Protein AF-A0A935GTB6-F1 (afdb_monomer_lite)

Sequence (119 aa):
DNKRLMMLAFGGIVLCLGALFMPQEAIVALLIIVFLLICISAVNNGMVAFALGMVPKSISGLSVGLFFGGLSGAIAIFGYLVPKPAELVLLHVLGLAALACICASGTIASGKYLRKLQS

Structure (mmCIF, N/CA/C/O backbone):
data_AF-A0A935GTB6-F1
#
_entry.id   AF-A0A935GTB6-F1
#
loop_
_atom_site.group_PDB
_atom_site.id
_atom_site.type_symbol
_atom_site.label_atom_id
_atom_site.label_alt_id
_atom_site.label_comp_id
_atom_site.label_asym_id
_atom_site.label_entity_id
_atom_site.label_seq_id
_atom_site.pdbx_PDB_ins_code
_atom_site.Cartn_x
_atom_site.Cartn_y
_atom_site.Cartn_z
_atom_site.occupancy
_atom_site.B_iso_or_equiv
_atom_site.auth_seq_id
_atom_site.auth_comp_id
_atom_site.auth_asym_id
_atom_site.auth_atom_id
_atom_site.pdbx_PDB_model_num
ATOM 1 N N . ASP A 1 1 ? -19.526 0.169 1.508 1.00 81.25 1 ASP A N 1
ATOM 2 C CA . ASP A 1 1 ? -18.752 -0.434 2.618 1.00 81.25 1 ASP A CA 1
ATOM 3 C C . ASP A 1 1 ? -17.279 -0.130 2.386 1.00 81.25 1 ASP A C 1
ATOM 5 O O . ASP A 1 1 ? -16.706 -0.652 1.429 1.00 81.25 1 ASP A O 1
ATOM 9 N N . ASN A 1 2 ? -16.693 0.733 3.221 1.00 81.19 2 ASN A N 1
ATOM 10 C CA . ASN A 1 2 ? -15.311 1.207 3.074 1.00 81.19 2 ASN A CA 1
ATOM 11 C C . ASN A 1 2 ? -14.314 0.042 3.033 1.00 81.19 2 ASN A C 1
ATOM 13 O O . ASN A 1 2 ? -13.364 0.081 2.260 1.00 81.19 2 ASN A O 1
ATOM 17 N N . LYS A 1 3 ? -14.590 -1.055 3.752 1.00 80.31 3 LYS A N 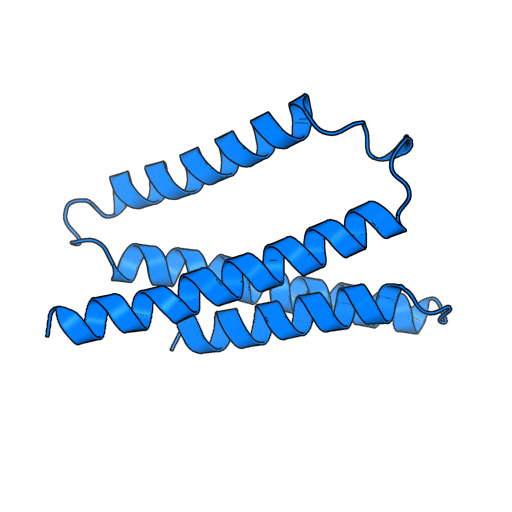1
ATOM 18 C CA . LYS A 1 3 ? -13.736 -2.251 3.740 1.00 80.31 3 LYS A CA 1
ATOM 19 C C . LYS A 1 3 ? -13.642 -2.893 2.359 1.00 80.31 3 LYS A C 1
ATOM 21 O O . LYS A 1 3 ? -12.561 -3.264 1.923 1.00 80.31 3 LYS A O 1
ATOM 26 N N . ARG A 1 4 ? -14.784 -3.070 1.683 1.00 84.31 4 ARG A N 1
ATOM 27 C CA . ARG A 1 4 ? -14.829 -3.705 0.354 1.00 84.31 4 ARG A CA 1
ATOM 28 C C . ARG A 1 4 ? -14.130 -2.838 -0.686 1.00 84.31 4 ARG A C 1
ATOM 30 O O . ARG A 1 4 ? -13.384 -3.365 -1.500 1.00 84.31 4 ARG A O 1
ATOM 37 N N . LEU A 1 5 ? -14.341 -1.526 -0.607 1.00 86.75 5 LEU A N 1
ATOM 38 C CA . LEU A 1 5 ? -13.696 -0.553 -1.483 1.00 86.75 5 LEU A CA 1
ATOM 39 C C . LEU A 1 5 ? -12.172 -0.553 -1.294 1.00 86.75 5 LEU A C 1
ATOM 41 O O . LEU A 1 5 ? -11.447 -0.597 -2.280 1.00 86.75 5 LEU A O 1
ATOM 45 N N . MET A 1 6 ? -11.689 -0.616 -0.050 1.00 88.31 6 MET A N 1
ATOM 46 C CA . MET A 1 6 ? -10.257 -0.737 0.241 1.00 88.31 6 MET A CA 1
ATOM 47 C C . MET A 1 6 ? -9.657 -2.047 -0.280 1.00 88.31 6 MET A C 1
ATOM 49 O O . MET A 1 6 ? -8.597 -2.013 -0.888 1.00 88.31 6 MET A O 1
ATOM 53 N N . MET A 1 7 ? -10.325 -3.193 -0.093 1.00 86.81 7 MET A N 1
ATOM 54 C CA . MET A 1 7 ? -9.831 -4.481 -0.612 1.00 86.81 7 MET A CA 1
ATOM 55 C C . MET A 1 7 ? -9.742 -4.489 -2.146 1.00 86.81 7 MET A C 1
ATOM 57 O O . MET A 1 7 ? -8.755 -4.966 -2.698 1.00 86.81 7 MET A O 1
ATOM 61 N N . LEU A 1 8 ? -10.740 -3.925 -2.835 1.00 89.25 8 LEU A N 1
ATOM 62 C CA . LEU A 1 8 ? -10.697 -3.769 -4.293 1.00 89.25 8 LEU A CA 1
ATOM 63 C C . LEU A 1 8 ? -9.566 -2.832 -4.726 1.00 89.25 8 LEU A C 1
ATOM 65 O O . LEU A 1 8 ? -8.850 -3.137 -5.675 1.00 89.25 8 LEU A O 1
ATOM 69 N N . ALA A 1 9 ? -9.374 -1.723 -4.012 1.00 90.56 9 ALA A N 1
ATOM 70 C CA . ALA A 1 9 ? -8.309 -0.776 -4.301 1.00 90.56 9 ALA A CA 1
ATOM 71 C C . ALA A 1 9 ? -6.913 -1.377 -4.061 1.00 90.56 9 ALA A C 1
ATOM 73 O O . ALA A 1 9 ? -6.031 -1.171 -4.887 1.00 90.56 9 ALA A O 1
ATOM 74 N N . PHE A 1 10 ? -6.713 -2.189 -3.017 1.00 89.81 10 PHE A N 1
ATOM 75 C CA . PHE A 1 10 ? -5.469 -2.946 -2.835 1.00 89.81 10 PHE A CA 1
ATOM 76 C C . PHE A 1 10 ? -5.221 -3.940 -3.972 1.00 89.81 10 PHE A C 1
ATOM 78 O O . PHE A 1 10 ? -4.099 -4.020 -4.467 1.00 89.81 10 PHE A O 1
ATOM 85 N N . GLY A 1 11 ? -6.256 -4.650 -4.434 1.00 89.50 11 GLY A N 1
ATOM 86 C CA . GLY A 1 11 ? -6.157 -5.497 -5.626 1.00 89.50 11 GLY A CA 1
ATOM 87 C C . GLY A 1 11 ? -5.757 -4.698 -6.870 1.00 89.50 11 GLY A C 1
ATOM 88 O O . GLY A 1 11 ? -4.869 -5.113 -7.611 1.00 89.50 11 GLY A O 1
ATOM 89 N N . GLY A 1 12 ? -6.345 -3.513 -7.051 1.00 90.00 12 GLY A N 1
ATOM 90 C CA . GLY A 1 12 ? -5.974 -2.568 -8.105 1.00 90.00 12 GLY A CA 1
ATOM 91 C C . GLY A 1 12 ? -4.512 -2.127 -8.021 1.00 90.00 12 GLY A C 1
ATOM 92 O O . GLY A 1 12 ? -3.821 -2.147 -9.036 1.00 90.00 12 GLY A O 1
ATOM 93 N N . ILE A 1 13 ? -4.006 -1.814 -6.823 1.00 92.50 13 ILE A N 1
ATOM 94 C CA . ILE A 1 13 ? -2.595 -1.454 -6.602 1.00 92.50 13 ILE A CA 1
ATOM 95 C C . ILE A 1 13 ? -1.675 -2.614 -6.994 1.00 92.50 13 ILE A C 1
ATOM 97 O O . ILE A 1 13 ? -0.724 -2.397 -7.739 1.00 92.50 13 ILE A O 1
ATOM 101 N N . VAL A 1 14 ? -1.968 -3.842 -6.554 1.00 92.31 14 VAL A N 1
ATOM 102 C CA . VAL A 1 14 ? -1.165 -5.031 -6.898 1.00 92.31 14 VAL A CA 1
ATOM 103 C C . VAL A 1 14 ? -1.144 -5.262 -8.411 1.00 92.31 14 VAL A C 1
ATOM 105 O O . VAL A 1 14 ? -0.078 -5.497 -8.976 1.00 92.31 14 VAL A O 1
ATOM 108 N N . LEU A 1 15 ? -2.293 -5.134 -9.080 1.00 90.62 15 LEU A N 1
ATOM 109 C CA . LEU A 1 15 ? -2.386 -5.258 -10.537 1.00 90.62 15 LEU A CA 1
ATOM 110 C C . LEU A 1 15 ? -1.606 -4.159 -11.264 1.00 90.62 15 LEU A C 1
ATOM 112 O O . LEU A 1 15 ? -0.901 -4.459 -12.220 1.00 90.62 15 LEU A O 1
ATOM 116 N N . CYS A 1 16 ? -1.685 -2.910 -10.806 1.00 90.88 16 CYS A N 1
ATOM 117 C CA . CYS A 1 16 ? -0.941 -1.794 -11.395 1.00 90.88 16 CYS A CA 1
ATOM 118 C C . CYS A 1 16 ? 0.569 -1.945 -11.214 1.00 90.88 16 CYS A C 1
ATOM 120 O O . CYS A 1 16 ? 1.322 -1.711 -12.154 1.00 90.88 16 CYS A O 1
ATOM 122 N N . LEU A 1 17 ? 1.011 -2.358 -10.023 1.00 88.94 17 LEU A N 1
ATOM 123 C CA . LEU A 1 17 ? 2.420 -2.641 -9.743 1.00 88.94 17 LEU A CA 1
ATOM 124 C C . LEU A 1 17 ? 2.933 -3.788 -10.623 1.00 88.94 17 LEU A C 1
ATOM 126 O O . LEU A 1 17 ? 4.037 -3.698 -11.153 1.00 88.94 17 LEU A O 1
ATOM 130 N N . GLY A 1 18 ? 2.121 -4.832 -10.822 1.00 86.81 18 GLY A N 1
ATOM 131 C CA . GLY A 1 18 ? 2.427 -5.925 -11.746 1.00 86.81 18 GLY A CA 1
ATOM 132 C C . GLY A 1 18 ? 2.450 -5.480 -13.210 1.00 86.81 18 GLY A C 1
ATOM 133 O O . GLY A 1 18 ? 3.347 -5.864 -13.951 1.00 86.81 18 GLY A O 1
ATOM 134 N N . ALA A 1 19 ? 1.513 -4.629 -13.630 1.00 87.06 19 ALA A N 1
ATOM 135 C CA . ALA A 1 19 ? 1.466 -4.091 -14.987 1.00 87.06 19 ALA A CA 1
ATOM 136 C C . ALA A 1 19 ? 2.673 -3.188 -15.280 1.00 87.06 19 ALA A C 1
ATOM 138 O O . ALA A 1 19 ? 3.265 -3.309 -16.348 1.00 87.06 19 ALA A O 1
ATOM 139 N N . LEU A 1 20 ? 3.107 -2.361 -14.318 1.00 86.69 20 LEU A N 1
ATOM 140 C CA . LEU A 1 20 ? 4.319 -1.528 -14.409 1.00 86.69 20 LEU A CA 1
ATOM 141 C C . LEU A 1 20 ? 5.613 -2.332 -14.616 1.00 86.69 20 LEU A C 1
ATOM 143 O O . LEU A 1 20 ? 6.635 -1.753 -14.974 1.00 86.69 20 LEU A O 1
ATOM 147 N N . PHE A 1 21 ? 5.572 -3.651 -14.425 1.00 81.69 21 PHE A N 1
ATOM 148 C CA . PHE A 1 21 ? 6.700 -4.541 -14.669 1.00 81.69 21 PHE A CA 1
ATOM 149 C C . PHE A 1 21 ? 6.941 -4.838 -16.154 1.00 81.69 21 PHE A C 1
ATOM 151 O O . PHE A 1 21 ? 8.066 -5.138 -16.552 1.00 81.69 21 PHE A O 1
ATOM 158 N N . MET A 1 22 ? 5.893 -4.790 -16.979 1.00 83.12 22 MET A N 1
ATOM 159 C CA . MET A 1 22 ? 6.016 -5.086 -18.403 1.00 83.12 22 MET A CA 1
ATOM 160 C C . MET A 1 22 ? 6.526 -3.863 -19.177 1.00 83.12 22 MET A C 1
ATOM 162 O O . MET A 1 22 ? 6.160 -2.730 -18.846 1.00 83.12 22 MET A O 1
ATOM 166 N N . PRO A 1 23 ? 7.361 -4.062 -20.215 1.00 80.69 23 PRO A N 1
ATOM 167 C CA . PRO A 1 23 ? 7.743 -2.976 -21.105 1.00 80.69 23 PRO A CA 1
ATOM 168 C C . PRO A 1 23 ? 6.485 -2.451 -21.796 1.00 80.69 23 PRO A C 1
ATOM 170 O O . PRO A 1 23 ? 5.718 -3.213 -22.381 1.00 80.69 23 PRO A O 1
ATOM 173 N N . GLN A 1 24 ? 6.255 -1.149 -21.688 1.00 85.69 24 GLN A N 1
ATOM 174 C CA . GLN A 1 24 ? 5.057 -0.509 -22.210 1.00 85.69 24 GLN A CA 1
ATOM 175 C C . GLN A 1 24 ? 5.343 0.929 -22.607 1.00 85.69 24 GLN A C 1
ATOM 177 O O . GLN A 1 24 ? 6.253 1.572 -22.083 1.00 85.69 24 GLN A O 1
ATOM 182 N N . GLU A 1 25 ? 4.533 1.422 -23.535 1.00 90.75 25 GLU A N 1
ATOM 183 C CA . GLU A 1 25 ? 4.625 2.785 -24.035 1.00 90.75 25 GLU A CA 1
ATOM 184 C C . GLU A 1 25 ? 4.395 3.802 -22.912 1.00 90.75 25 GLU A C 1
ATOM 186 O O . GLU A 1 25 ? 3.581 3.588 -22.007 1.00 90.75 25 GLU A O 1
ATOM 191 N N . ALA A 1 26 ? 5.067 4.953 -22.996 1.00 89.31 26 ALA A N 1
ATOM 192 C CA . ALA A 1 26 ? 5.029 5.984 -21.954 1.00 89.31 26 ALA A CA 1
ATOM 193 C C . ALA A 1 26 ? 3.598 6.426 -21.588 1.00 89.31 26 ALA A C 1
ATOM 195 O O . ALA A 1 26 ? 3.295 6.675 -20.422 1.00 89.31 26 ALA A O 1
ATOM 196 N N . ILE A 1 27 ? 2.696 6.470 -22.575 1.00 92.31 27 ILE A N 1
ATOM 197 C CA . ILE A 1 27 ? 1.283 6.826 -22.379 1.00 92.31 27 ILE A CA 1
ATOM 198 C C . ILE A 1 27 ? 0.560 5.768 -21.532 1.00 92.31 27 ILE A C 1
ATOM 200 O O . ILE A 1 27 ? -0.220 6.112 -20.645 1.00 92.31 27 ILE A O 1
ATOM 204 N N . VAL A 1 28 ? 0.835 4.483 -21.764 1.00 91.69 28 VAL A N 1
ATOM 205 C CA . VAL A 1 28 ? 0.232 3.376 -21.006 1.00 91.69 28 VAL A CA 1
ATOM 206 C C . VAL A 1 28 ? 0.734 3.394 -19.565 1.00 91.69 28 VAL A C 1
ATOM 208 O O . VAL A 1 28 ? -0.070 3.324 -18.636 1.00 91.69 28 VAL A O 1
ATOM 211 N N . ALA A 1 29 ? 2.041 3.590 -19.367 1.00 89.38 29 ALA A N 1
ATOM 212 C CA . ALA A 1 29 ? 2.625 3.734 -18.035 1.00 89.38 29 ALA A CA 1
ATOM 213 C C . ALA A 1 29 ? 1.998 4.908 -17.260 1.00 89.38 29 ALA A C 1
ATOM 215 O O . ALA A 1 29 ? 1.654 4.761 -16.087 1.00 89.38 29 ALA A O 1
ATOM 216 N N . LEU A 1 30 ? 1.779 6.050 -17.922 1.00 92.62 30 LEU A N 1
ATOM 217 C CA . LEU A 1 30 ? 1.122 7.210 -17.319 1.00 92.62 30 LEU A CA 1
ATOM 218 C C . LEU A 1 30 ? -0.302 6.880 -16.856 1.00 92.62 30 LEU A C 1
ATOM 220 O O . LEU A 1 30 ? -0.669 7.205 -15.727 1.00 92.62 30 LEU A O 1
ATOM 224 N N . LEU A 1 31 ? -1.096 6.211 -17.696 1.00 94.19 31 LEU A N 1
ATOM 225 C CA . LEU A 1 31 ? -2.459 5.804 -17.343 1.00 94.19 31 LEU A CA 1
ATOM 226 C C . LEU A 1 31 ? -2.474 4.847 -16.144 1.00 94.19 31 LEU A C 1
ATOM 228 O O . LEU A 1 31 ? -3.311 5.004 -15.253 1.00 94.19 31 LEU A O 1
ATOM 232 N N . ILE A 1 32 ? -1.526 3.907 -16.079 1.00 93.06 32 ILE A N 1
ATOM 233 C CA . ILE A 1 32 ? -1.388 2.993 -14.937 1.00 93.06 32 ILE A CA 1
ATOM 234 C C . ILE A 1 32 ? -1.036 3.763 -13.664 1.00 93.06 32 ILE A C 1
ATOM 236 O O . ILE A 1 32 ? -1.633 3.507 -12.621 1.00 93.06 32 ILE A O 1
ATOM 240 N N . ILE A 1 33 ? -0.122 4.735 -13.731 1.00 91.69 33 ILE A N 1
ATOM 241 C CA . ILE A 1 33 ? 0.233 5.574 -12.577 1.00 91.69 33 ILE A CA 1
ATOM 242 C C . ILE A 1 33 ? -0.978 6.384 -12.103 1.00 91.69 33 ILE A C 1
ATOM 244 O O . ILE A 1 33 ? -1.256 6.418 -10.906 1.00 91.69 33 ILE A O 1
ATOM 248 N N . VAL A 1 34 ? -1.735 6.999 -13.016 1.00 95.31 34 VAL A N 1
ATOM 249 C CA . VAL A 1 34 ? -2.955 7.747 -12.666 1.00 95.31 34 VAL A CA 1
ATOM 250 C C . VAL A 1 34 ? -3.971 6.833 -11.983 1.00 95.31 34 VAL A C 1
ATOM 252 O O . VAL A 1 34 ? -4.523 7.190 -10.942 1.00 95.31 34 VAL A O 1
ATOM 255 N N . PHE A 1 35 ? -4.188 5.632 -12.516 1.00 93.81 35 PHE A N 1
ATOM 256 C CA . PHE A 1 35 ? -5.095 4.666 -11.904 1.00 93.81 35 PHE A CA 1
ATOM 257 C C . PHE A 1 35 ? -4.589 4.179 -10.535 1.00 93.81 35 PHE A C 1
ATOM 259 O O . PHE A 1 35 ? -5.361 4.116 -9.577 1.00 93.81 35 PHE A O 1
ATOM 266 N N . LEU A 1 36 ? -3.283 3.949 -10.392 1.00 92.50 36 LEU A N 1
ATOM 267 C CA . LEU A 1 36 ? -2.643 3.607 -9.122 1.00 92.50 36 LEU A CA 1
ATOM 268 C C . LEU A 1 36 ? -2.837 4.713 -8.071 1.00 92.50 36 LEU A C 1
ATOM 270 O O . LEU A 1 36 ? -3.158 4.407 -6.922 1.00 92.50 36 LEU A O 1
ATOM 274 N N . LEU A 1 37 ? -2.743 5.991 -8.452 1.00 92.75 37 LEU A N 1
ATOM 275 C CA . LEU A 1 37 ? -3.038 7.121 -7.561 1.00 92.75 37 LEU A CA 1
ATOM 276 C C . LEU A 1 37 ? -4.505 7.137 -7.108 1.00 92.75 37 LEU A C 1
ATOM 278 O O . LEU A 1 37 ? -4.781 7.401 -5.934 1.00 92.75 37 LEU A O 1
ATOM 282 N N . ILE A 1 38 ? -5.444 6.806 -7.999 1.00 93.62 38 ILE A N 1
ATOM 283 C CA . ILE A 1 38 ? -6.865 6.664 -7.647 1.00 93.62 38 ILE A CA 1
ATOM 284 C C . ILE A 1 38 ? -7.044 5.542 -6.614 1.00 93.62 38 ILE A C 1
ATOM 286 O O . ILE A 1 38 ? -7.731 5.740 -5.608 1.00 93.62 38 ILE A O 1
ATOM 290 N N . CYS A 1 39 ? -6.396 4.390 -6.806 1.00 92.44 39 CYS A N 1
ATOM 291 C CA . CYS A 1 39 ? -6.461 3.288 -5.847 1.00 92.44 39 CYS A CA 1
ATOM 292 C C . CYS A 1 39 ? -5.845 3.659 -4.488 1.00 92.44 39 CYS A C 1
ATOM 294 O O . CYS A 1 39 ? -6.448 3.380 -3.451 1.00 92.44 39 CYS A O 1
ATOM 296 N N . ILE A 1 40 ? -4.691 4.332 -4.467 1.00 90.88 40 ILE A N 1
ATOM 297 C CA . ILE A 1 40 ? -4.059 4.804 -3.222 1.00 90.88 40 ILE A CA 1
ATOM 298 C C . ILE A 1 40 ? -4.976 5.788 -2.486 1.00 90.88 40 ILE A C 1
ATOM 300 O O . ILE A 1 40 ? -5.168 5.667 -1.276 1.00 90.88 40 ILE A O 1
ATOM 304 N N . SER A 1 41 ? -5.592 6.726 -3.207 1.00 91.69 41 SER A N 1
ATOM 305 C CA . SER A 1 41 ? -6.559 7.669 -2.636 1.00 91.69 41 SER A CA 1
ATOM 306 C C . SER A 1 41 ? -7.756 6.943 -2.014 1.00 91.69 41 SER A C 1
ATOM 308 O O . SER A 1 41 ? -8.136 7.215 -0.873 1.00 91.69 41 SER A O 1
ATOM 310 N N . ALA A 1 42 ? -8.307 5.951 -2.718 1.00 91.38 42 ALA A N 1
ATOM 311 C CA . ALA A 1 42 ? -9.396 5.115 -2.223 1.00 91.38 42 ALA A CA 1
ATOM 312 C C . ALA A 1 42 ? -9.017 4.351 -0.938 1.00 91.38 42 ALA A C 1
ATOM 314 O O . ALA A 1 42 ? -9.811 4.311 0.005 1.00 91.38 42 ALA A O 1
ATOM 315 N N . VAL A 1 43 ? -7.805 3.789 -0.869 1.00 90.19 43 VAL A N 1
ATOM 316 C CA . VAL A 1 43 ? -7.288 3.116 0.333 1.00 90.19 43 VAL A CA 1
ATOM 317 C C . VAL A 1 43 ? -7.131 4.099 1.492 1.00 90.19 43 VAL A C 1
ATOM 319 O O . VAL A 1 43 ? -7.665 3.839 2.569 1.00 90.19 43 VAL A O 1
ATOM 322 N N . ASN A 1 44 ? -6.459 5.233 1.288 1.00 88.62 44 ASN A N 1
ATOM 323 C CA . ASN A 1 44 ? -6.201 6.208 2.351 1.00 88.62 44 ASN A CA 1
ATOM 324 C C . ASN A 1 44 ? -7.497 6.791 2.921 1.00 88.62 44 ASN A C 1
ATOM 326 O O . ASN A 1 44 ? -7.706 6.781 4.136 1.00 88.62 44 ASN A O 1
ATOM 330 N N . ASN A 1 45 ? -8.405 7.227 2.048 1.00 89.75 45 ASN A N 1
ATOM 331 C CA . ASN A 1 45 ? -9.687 7.791 2.464 1.00 89.75 45 ASN A CA 1
ATOM 332 C C . ASN A 1 45 ? -10.573 6.727 3.129 1.00 89.75 45 ASN A C 1
ATOM 334 O O . ASN A 1 45 ? -11.232 6.994 4.138 1.00 89.75 45 ASN A O 1
ATOM 338 N N . GLY A 1 46 ? -10.547 5.497 2.606 1.00 86.88 46 GLY A N 1
ATOM 339 C CA . GLY A 1 46 ? -11.235 4.355 3.195 1.00 86.88 46 GLY A CA 1
ATOM 340 C C . GLY A 1 46 ? -10.710 4.002 4.588 1.00 86.88 46 GLY A C 1
ATOM 341 O O . GLY A 1 46 ? -11.522 3.780 5.487 1.00 86.88 46 GLY A O 1
ATOM 342 N N . MET A 1 47 ? -9.386 3.994 4.790 1.00 85.75 47 MET A N 1
ATOM 343 C CA . MET A 1 47 ? -8.740 3.667 6.069 1.00 85.75 47 MET A CA 1
ATOM 344 C C . MET A 1 47 ? -9.126 4.647 7.167 1.00 85.75 47 MET A C 1
ATOM 346 O O . MET A 1 47 ? -9.521 4.213 8.247 1.00 85.75 47 MET A O 1
ATOM 350 N N . VAL A 1 48 ? -9.056 5.951 6.895 1.00 84.31 48 VAL A N 1
ATOM 351 C CA . VAL A 1 48 ? -9.395 6.983 7.886 1.00 84.31 48 VAL A CA 1
ATOM 352 C C . VAL A 1 48 ? -10.864 6.868 8.293 1.00 84.31 48 VAL A C 1
ATOM 354 O O . VAL A 1 48 ? -11.180 6.802 9.482 1.00 84.31 48 VAL A O 1
ATOM 357 N N . ALA A 1 49 ? -11.767 6.762 7.315 1.00 84.94 49 ALA A N 1
ATOM 358 C CA . ALA A 1 49 ? -13.193 6.594 7.581 1.00 84.94 49 ALA A CA 1
ATOM 359 C C . ALA A 1 49 ? -13.496 5.274 8.313 1.00 84.94 49 ALA A C 1
ATOM 361 O O . ALA A 1 49 ? -14.390 5.212 9.158 1.00 84.94 49 ALA A O 1
ATOM 362 N N . PHE A 1 50 ? -12.756 4.209 8.003 1.00 82.31 50 PHE A N 1
ATOM 363 C CA . PHE A 1 50 ? -12.889 2.919 8.665 1.00 82.31 50 PHE A CA 1
ATOM 364 C C . PHE A 1 50 ? -12.410 2.960 10.121 1.00 82.31 50 PHE A C 1
ATOM 366 O O . PHE A 1 50 ? -13.139 2.500 10.999 1.00 82.31 50 PHE A O 1
ATOM 373 N N . ALA A 1 51 ? -11.243 3.551 10.384 1.00 79.94 51 ALA A N 1
ATOM 374 C CA . ALA A 1 51 ? -10.694 3.715 11.726 1.00 79.94 51 ALA A CA 1
ATOM 375 C C . ALA A 1 51 ? -11.634 4.547 12.609 1.00 79.94 51 ALA A C 1
ATOM 377 O O . ALA A 1 51 ? -11.997 4.113 13.698 1.00 79.94 51 ALA A O 1
ATOM 378 N N . LEU A 1 52 ? -12.131 5.681 12.106 1.00 79.75 52 LEU A N 1
ATOM 379 C CA . LEU A 1 52 ? -13.118 6.511 12.808 1.00 79.75 52 LEU A CA 1
ATOM 380 C C . LEU A 1 52 ? -14.425 5.766 13.120 1.00 79.75 52 LEU A C 1
ATOM 382 O O . LEU A 1 52 ? -15.053 6.029 14.141 1.00 79.75 52 LEU A O 1
ATOM 386 N N . GLY A 1 53 ? -14.825 4.813 12.276 1.00 80.44 53 GLY A N 1
ATOM 387 C CA . GLY A 1 53 ? -15.994 3.960 12.504 1.00 80.44 53 GLY A CA 1
ATOM 388 C C . GLY A 1 53 ? -15.779 2.816 13.506 1.00 80.44 53 GLY A C 1
ATOM 389 O O . GLY A 1 53 ? -16.718 2.064 13.777 1.00 80.44 53 GLY A O 1
ATOM 390 N N . MET A 1 54 ? -14.562 2.629 14.026 1.00 77.38 54 MET A N 1
ATOM 391 C CA . MET A 1 54 ? -14.230 1.581 15.001 1.00 77.38 54 MET A CA 1
ATOM 392 C C . MET A 1 54 ? -14.101 2.087 16.434 1.00 77.38 54 MET A C 1
ATOM 394 O O . MET A 1 54 ? -14.054 1.263 17.344 1.00 77.38 54 MET A O 1
ATOM 398 N N . VAL A 1 55 ? -14.064 3.402 16.644 1.00 80.75 55 VAL A N 1
ATOM 399 C CA . VAL A 1 55 ? -13.791 3.982 17.957 1.00 80.75 55 VAL A CA 1
ATOM 400 C C . VAL A 1 55 ? -14.957 4.867 18.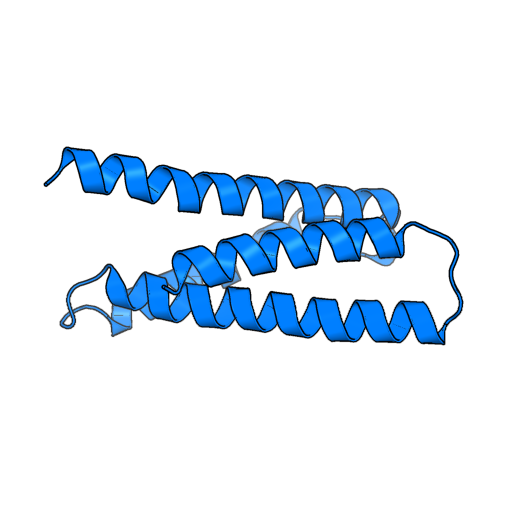410 1.00 80.75 55 VAL A C 1
ATOM 402 O O . VAL A 1 55 ? -15.541 5.568 17.581 1.00 80.75 55 VAL A O 1
ATOM 405 N N . PRO A 1 56 ? -15.345 4.855 19.700 1.00 79.38 56 PRO A N 1
ATOM 406 C CA . PRO A 1 56 ? -16.364 5.765 20.213 1.00 79.38 56 PRO A CA 1
ATOM 407 C C . PRO A 1 56 ? -16.032 7.238 19.934 1.00 79.38 56 PRO A C 1
ATOM 409 O O . PRO A 1 56 ? -14.883 7.672 20.024 1.00 79.38 56 PRO A O 1
ATOM 412 N N . LYS A 1 57 ? -17.075 8.027 19.633 1.00 80.44 57 LYS A N 1
ATOM 413 C CA . LYS A 1 57 ? -16.958 9.439 19.223 1.00 80.44 57 LYS A CA 1
ATOM 414 C C . LYS A 1 57 ? -16.219 10.321 20.241 1.00 80.44 57 LYS A C 1
ATOM 416 O O . LYS A 1 57 ? -15.616 11.307 19.843 1.00 80.44 57 LYS A O 1
ATOM 421 N N . SER A 1 58 ? -16.235 9.962 21.526 1.00 85.44 58 SER A N 1
ATOM 422 C CA . SER A 1 58 ? -15.558 10.700 22.603 1.00 85.44 58 SER A CA 1
ATOM 423 C C . SER A 1 58 ? -14.029 10.690 22.505 1.00 85.44 58 SER A C 1
ATOM 425 O O . SER A 1 58 ? -13.389 11.594 23.031 1.00 85.44 58 SER A O 1
ATOM 427 N N . ILE A 1 59 ? -13.436 9.704 21.824 1.00 85.88 59 ILE A N 1
ATOM 428 C CA . ILE A 1 59 ? -11.977 9.552 21.679 1.00 85.88 59 ILE A CA 1
ATOM 429 C C . ILE A 1 59 ? -11.538 9.520 20.209 1.00 85.88 59 ILE A C 1
ATOM 431 O O . ILE A 1 59 ? -10.425 9.088 19.890 1.00 85.88 59 ILE A O 1
ATOM 435 N N . SER A 1 60 ? -12.394 9.979 19.290 1.00 79.38 60 SER A N 1
ATOM 436 C CA . SER A 1 60 ? -12.106 9.930 17.853 1.00 79.38 60 SER A CA 1
ATOM 437 C C . SER A 1 60 ? -10.886 10.780 17.488 1.00 79.38 60 SER A C 1
ATOM 439 O O . SER A 1 60 ? -10.051 10.329 16.711 1.00 79.38 60 SER A O 1
ATOM 441 N N . GLY A 1 61 ? -10.730 11.962 18.097 1.00 83.00 61 GLY A N 1
ATOM 442 C CA . GLY A 1 61 ? -9.582 12.847 17.868 1.00 83.00 61 GLY A CA 1
ATOM 443 C 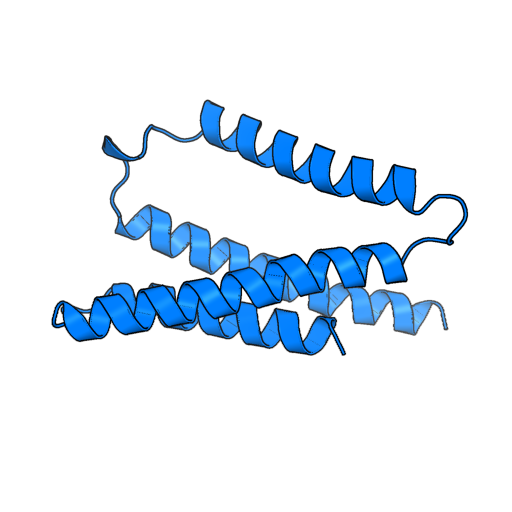C . GLY A 1 61 ? -8.248 12.218 18.284 1.00 83.00 61 GLY A C 1
ATOM 444 O O . GLY A 1 61 ? -7.303 12.205 17.497 1.00 83.00 61 GLY A O 1
ATOM 445 N N . LEU A 1 62 ? -8.195 11.609 19.476 1.00 85.44 62 LEU A N 1
ATOM 446 C CA . LEU A 1 62 ? -7.013 10.880 19.957 1.00 85.44 62 LEU A CA 1
ATOM 447 C C . LEU A 1 62 ? -6.672 9.694 19.042 1.00 85.44 62 LEU A C 1
ATOM 449 O O . LEU A 1 62 ? -5.509 9.445 18.740 1.00 85.44 62 LEU A O 1
ATOM 453 N N . SER A 1 63 ? -7.695 8.989 18.563 1.00 83.50 63 SER A N 1
ATOM 454 C CA . SER A 1 63 ? -7.533 7.812 17.704 1.00 83.50 63 SER A CA 1
ATOM 455 C C . SER A 1 63 ? -7.018 8.164 16.310 1.00 83.50 63 SER A C 1
ATOM 457 O O . SER A 1 63 ? -6.181 7.448 15.767 1.00 83.50 63 SER A O 1
ATOM 459 N N . VAL A 1 64 ? -7.464 9.289 15.744 1.00 84.19 64 VAL A N 1
ATOM 460 C CA . VAL A 1 64 ? -6.903 9.840 14.499 1.00 84.19 64 VAL A CA 1
ATOM 461 C C . VAL A 1 64 ? -5.440 10.230 14.704 1.00 84.19 64 VAL A C 1
ATOM 463 O O . VAL A 1 64 ? -4.600 9.892 13.872 1.00 84.19 64 VAL A O 1
ATOM 466 N N . GLY A 1 65 ? -5.124 10.877 15.830 1.00 86.81 65 GLY A N 1
ATOM 467 C CA . GLY A 1 65 ? -3.748 11.210 16.202 1.00 86.81 65 GLY A CA 1
ATOM 468 C C . GLY A 1 65 ? -2.848 9.975 16.295 1.00 86.81 65 GLY A C 1
ATOM 469 O O . GLY A 1 65 ? -1.765 9.965 15.718 1.00 86.81 65 GLY A O 1
ATOM 470 N N . LEU A 1 66 ? -3.314 8.901 16.940 1.00 88.56 66 LEU A N 1
ATOM 471 C CA . LEU A 1 66 ? -2.593 7.625 17.022 1.00 88.56 66 LEU A CA 1
ATOM 472 C C . LEU A 1 66 ? -2.431 6.947 15.656 1.00 88.56 66 LEU A C 1
ATOM 474 O O . LEU A 1 66 ? -1.367 6.399 15.376 1.00 88.56 66 LEU A O 1
ATOM 478 N N . PHE A 1 67 ? -3.444 7.008 14.789 1.00 86.38 67 PHE A N 1
ATOM 479 C CA . PHE A 1 67 ? -3.368 6.459 13.434 1.00 86.38 67 PHE A CA 1
ATOM 480 C C . PHE A 1 67 ? -2.279 7.148 12.600 1.00 86.38 67 PHE A C 1
ATOM 482 O O . PHE A 1 67 ? -1.385 6.483 12.074 1.00 86.38 67 PHE A O 1
ATOM 489 N N . PHE A 1 68 ? -2.311 8.482 12.512 1.00 88.12 68 PHE A N 1
ATOM 490 C CA . PHE A 1 68 ? -1.307 9.234 11.753 1.00 88.12 68 PHE A CA 1
ATOM 491 C C . PHE A 1 68 ? 0.065 9.238 12.436 1.00 88.12 68 PHE A C 1
ATOM 493 O O . PHE A 1 68 ? 1.084 9.218 11.747 1.00 88.12 68 PHE A O 1
ATOM 500 N N . GLY A 1 69 ? 0.108 9.194 13.769 1.00 91.19 69 GLY A N 1
ATOM 501 C CA . GLY A 1 69 ? 1.339 9.018 14.538 1.00 91.19 69 GLY A CA 1
ATOM 502 C C . GLY A 1 69 ? 2.016 7.679 14.241 1.00 91.19 69 GLY A C 1
ATOM 503 O O . GLY A 1 69 ? 3.209 7.651 13.953 1.00 91.19 69 GLY A O 1
ATOM 504 N N . GLY A 1 70 ? 1.252 6.582 14.221 1.00 88.50 70 GLY A N 1
ATOM 505 C CA . GLY A 1 70 ? 1.748 5.258 13.839 1.00 88.50 70 GLY A CA 1
ATOM 506 C C . GLY A 1 70 ? 2.214 5.196 12.383 1.00 88.50 70 GLY A C 1
ATOM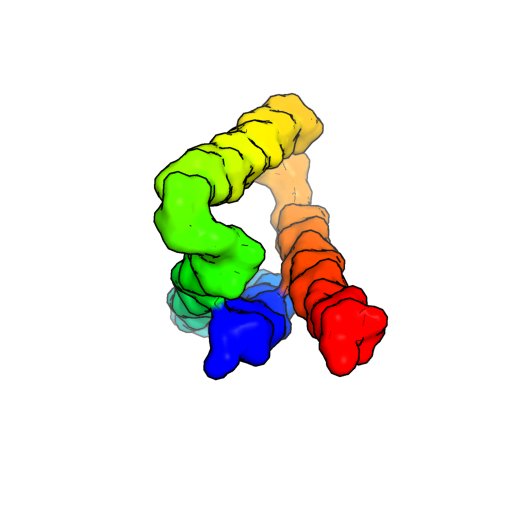 507 O O . GLY A 1 70 ? 3.287 4.661 12.112 1.00 88.50 70 GLY A O 1
ATOM 508 N N . LEU A 1 71 ? 1.460 5.799 11.455 1.00 87.56 71 LEU A N 1
ATOM 509 C CA . LEU A 1 71 ? 1.854 5.917 10.045 1.00 87.56 71 LEU A CA 1
ATOM 510 C C . LEU A 1 71 ? 3.186 6.670 9.897 1.00 87.56 71 LEU A C 1
ATOM 512 O O . LEU A 1 71 ? 4.097 6.182 9.235 1.00 87.56 71 LEU A O 1
ATOM 516 N N . SER A 1 72 ? 3.311 7.835 10.536 1.00 88.50 72 SER A N 1
ATOM 517 C CA . SER A 1 72 ? 4.531 8.648 10.509 1.00 88.50 72 SER A CA 1
ATOM 518 C C . SER A 1 72 ? 5.718 7.909 11.133 1.00 88.50 72 SER A C 1
ATOM 520 O O . SER A 1 72 ? 6.805 7.886 10.561 1.00 88.50 72 SER A O 1
ATOM 522 N N . GLY A 1 73 ? 5.495 7.220 12.257 1.00 91.69 73 GLY A N 1
ATOM 523 C CA . GLY A 1 73 ? 6.503 6.376 12.895 1.00 91.69 73 GLY A CA 1
ATOM 524 C C . GLY A 1 73 ? 6.984 5.248 11.982 1.00 91.69 73 GLY A C 1
ATOM 525 O O . GLY A 1 73 ? 8.188 5.049 11.838 1.00 91.69 73 GLY A O 1
ATOM 526 N N . ALA A 1 74 ? 6.067 4.556 11.301 1.00 86.56 74 ALA A N 1
ATOM 527 C CA . ALA A 1 74 ? 6.424 3.529 10.328 1.00 86.56 74 ALA A CA 1
ATOM 528 C C . ALA A 1 74 ? 7.237 4.111 9.161 1.00 86.56 74 ALA A C 1
ATOM 530 O O . ALA A 1 74 ? 8.269 3.547 8.806 1.00 86.56 74 ALA A O 1
ATOM 531 N N . ILE A 1 75 ? 6.834 5.261 8.608 1.00 85.94 75 ILE A N 1
ATOM 532 C CA . ILE A 1 75 ? 7.580 5.947 7.540 1.00 85.94 75 ILE A CA 1
ATOM 533 C C . ILE A 1 75 ? 8.988 6.328 8.013 1.00 85.94 75 ILE A C 1
ATOM 535 O O . ILE A 1 75 ? 9.946 6.110 7.277 1.00 85.94 75 ILE A O 1
ATOM 539 N N . ALA A 1 76 ? 9.136 6.849 9.233 1.00 87.69 76 ALA A N 1
ATOM 540 C CA . ALA A 1 76 ? 10.436 7.214 9.795 1.00 87.69 76 ALA A CA 1
ATOM 541 C C . ALA A 1 76 ? 11.351 5.992 9.978 1.00 87.69 76 ALA A C 1
ATOM 543 O O . ALA A 1 76 ? 12.522 6.037 9.606 1.00 87.69 76 ALA A O 1
ATOM 544 N N . ILE A 1 77 ? 10.809 4.882 10.490 1.00 87.69 77 ILE A N 1
ATOM 545 C CA . ILE A 1 77 ? 11.542 3.618 10.643 1.00 87.69 77 ILE A CA 1
ATOM 546 C C . ILE A 1 77 ? 11.977 3.082 9.275 1.00 87.69 77 ILE A C 1
ATOM 548 O O . ILE A 1 77 ? 13.140 2.726 9.106 1.00 87.69 77 ILE A O 1
ATOM 552 N N . PHE A 1 78 ? 11.078 3.063 8.287 1.00 82.69 78 PHE A N 1
ATOM 553 C CA . PHE A 1 78 ? 11.412 2.640 6.926 1.00 82.69 78 PHE A CA 1
ATOM 554 C C . PHE A 1 78 ? 12.443 3.571 6.281 1.00 82.69 78 PHE A C 1
ATOM 556 O O . PHE A 1 78 ? 13.386 3.084 5.675 1.00 82.69 78 PHE A O 1
ATOM 563 N N . GLY A 1 79 ? 12.328 4.887 6.455 1.00 80.81 79 GLY A N 1
ATOM 564 C CA . GLY A 1 79 ? 13.303 5.851 5.939 1.00 80.81 79 GLY A CA 1
ATOM 565 C C . GLY A 1 79 ? 14.688 5.741 6.583 1.00 80.81 79 GLY A C 1
ATOM 566 O O . GLY A 1 79 ? 15.672 6.137 5.965 1.00 80.81 79 GLY A O 1
ATOM 567 N N . TYR A 1 80 ? 14.773 5.202 7.802 1.00 84.44 80 TYR A N 1
ATOM 568 C CA . TYR A 1 80 ? 16.037 4.929 8.487 1.00 84.44 80 TYR A CA 1
ATOM 569 C C . TYR A 1 80 ? 16.632 3.559 8.122 1.00 84.44 80 TYR A C 1
ATOM 571 O O . TYR A 1 80 ? 17.838 3.451 7.922 1.00 84.44 80 TYR A O 1
ATOM 579 N N . LEU A 1 81 ? 15.802 2.511 8.050 1.00 81.31 81 LEU A N 1
ATOM 580 C CA . LEU A 1 81 ? 16.244 1.126 7.840 1.00 81.31 81 LEU A CA 1
ATOM 581 C C . LEU A 1 81 ? 16.402 0.738 6.367 1.00 81.31 81 LEU A C 1
ATOM 583 O O . LEU A 1 81 ? 17.166 -0.175 6.058 1.00 81.31 81 LEU A O 1
ATOM 587 N N . VAL A 1 82 ? 15.653 1.368 5.461 1.00 76.12 82 VAL A N 1
ATOM 588 C CA . VAL A 1 82 ? 15.674 1.027 4.038 1.00 76.12 82 VAL A CA 1
ATOM 589 C C . VAL A 1 82 ? 16.729 1.880 3.324 1.00 76.12 82 VAL A C 1
ATOM 591 O O . VAL A 1 82 ? 16.736 3.101 3.498 1.00 76.12 82 VAL A O 1
ATOM 594 N N . PRO A 1 83 ? 17.610 1.268 2.504 1.00 70.81 83 PRO A N 1
ATOM 595 C CA . PRO A 1 83 ? 18.579 1.994 1.688 1.00 70.81 83 PRO A CA 1
ATOM 596 C C . PRO A 1 83 ? 17.911 3.074 0.839 1.00 70.81 83 PRO A C 1
ATOM 598 O O . PRO A 1 83 ? 16.729 2.983 0.497 1.00 70.81 83 PRO A O 1
ATOM 601 N N . LYS A 1 84 ? 18.664 4.111 0.466 1.00 71.00 84 LYS A N 1
ATOM 602 C CA . LYS A 1 84 ? 18.110 5.207 -0.337 1.00 71.00 84 LYS A CA 1
ATOM 603 C C . LYS A 1 84 ? 17.527 4.667 -1.655 1.00 71.00 84 LYS A C 1
ATOM 605 O O . LYS A 1 84 ? 18.093 3.737 -2.225 1.00 71.00 84 LYS A O 1
ATOM 610 N N . PRO A 1 85 ? 16.464 5.291 -2.204 1.00 63.62 85 PRO A N 1
ATOM 611 C CA . PRO A 1 85 ? 15.819 4.865 -3.454 1.00 63.62 85 PRO A CA 1
ATOM 612 C C . PRO A 1 85 ? 16.785 4.652 -4.626 1.00 63.62 85 PRO A C 1
ATOM 614 O O . PRO A 1 85 ? 16.533 3.812 -5.479 1.00 63.62 85 PRO A O 1
ATOM 617 N N . ALA A 1 86 ? 17.899 5.391 -4.647 1.00 61.09 86 ALA A N 1
ATOM 618 C CA . ALA A 1 86 ? 18.936 5.293 -5.671 1.00 61.09 86 ALA A CA 1
ATOM 619 C C . ALA A 1 86 ? 19.708 3.957 -5.667 1.00 61.09 86 ALA A C 1
ATOM 621 O O . ALA A 1 86 ? 20.307 3.606 -6.678 1.00 61.09 86 ALA A O 1
ATOM 622 N N . GLU A 1 87 ? 19.697 3.218 -4.557 1.00 61.50 87 GLU A N 1
ATOM 623 C CA . GLU A 1 87 ? 20.401 1.936 -4.395 1.00 61.50 87 GLU A CA 1
ATOM 624 C C . GLU A 1 87 ? 19.456 0.730 -4.504 1.00 61.50 87 GLU A C 1
ATOM 626 O O . GLU A 1 87 ? 19.888 -0.424 -4.510 1.00 61.50 87 GLU A O 1
ATOM 631 N N . LEU A 1 88 ? 18.150 0.978 -4.597 1.00 68.81 88 LEU A N 1
ATOM 632 C CA . LEU A 1 88 ? 17.138 -0.064 -4.649 1.00 68.81 88 LEU A CA 1
ATOM 633 C C . LEU A 1 88 ? 16.843 -0.462 -6.093 1.00 68.81 88 LEU A C 1
ATOM 635 O O . LEU A 1 88 ? 16.409 0.343 -6.915 1.00 68.81 88 LEU A O 1
ATOM 639 N N . VAL A 1 89 ? 16.992 -1.754 -6.382 1.00 76.69 89 VAL A N 1
ATOM 640 C CA . VAL A 1 89 ? 16.488 -2.336 -7.627 1.00 76.69 89 VAL A CA 1
ATOM 641 C C . VAL A 1 89 ? 14.965 -2.183 -7.646 1.00 76.69 89 VAL A C 1
ATOM 643 O O . VAL A 1 89 ? 14.278 -2.694 -6.760 1.00 76.69 89 VAL A O 1
ATOM 646 N N . LEU A 1 90 ? 14.440 -1.509 -8.675 1.00 71.56 90 LEU A N 1
ATOM 647 C CA . LEU A 1 90 ? 13.011 -1.203 -8.850 1.00 71.56 90 LEU A CA 1
ATOM 648 C C . LEU A 1 90 ? 12.106 -2.433 -8.634 1.00 71.56 90 LEU A C 1
ATOM 650 O O . LEU A 1 90 ? 11.050 -2.335 -8.014 1.00 71.56 90 LEU A O 1
ATOM 654 N N . LEU A 1 91 ? 12.569 -3.607 -9.073 1.00 70.88 91 LEU A N 1
ATOM 655 C CA . LEU A 1 91 ? 11.894 -4.897 -8.915 1.00 70.88 91 LEU A CA 1
ATOM 656 C C . LEU A 1 91 ? 11.634 -5.264 -7.445 1.00 70.88 91 LEU A C 1
ATOM 658 O O . LEU A 1 91 ? 10.533 -5.694 -7.104 1.00 70.88 91 LEU A O 1
ATOM 662 N N . HIS A 1 92 ? 12.612 -5.058 -6.559 1.00 75.75 92 HIS A N 1
ATOM 663 C CA . HIS A 1 92 ? 12.458 -5.360 -5.134 1.00 75.75 92 HIS A CA 1
ATOM 664 C C . HIS A 1 92 ? 11.460 -4.414 -4.463 1.00 75.75 92 HIS A C 1
ATOM 666 O O . HIS A 1 92 ? 10.676 -4.851 -3.625 1.00 75.75 92 HIS A O 1
ATOM 672 N N . VAL A 1 93 ? 11.436 -3.141 -4.866 1.00 78.12 93 VAL A N 1
ATOM 673 C CA . VAL A 1 93 ? 10.522 -2.135 -4.301 1.00 78.12 93 VAL A CA 1
ATOM 674 C C . VAL A 1 93 ? 9.077 -2.427 -4.695 1.00 78.12 93 VAL A C 1
ATOM 676 O O . VAL A 1 93 ? 8.201 -2.468 -3.831 1.00 78.12 93 VAL A O 1
ATOM 679 N N . LEU A 1 94 ? 8.826 -2.679 -5.983 1.00 79.88 94 LEU A N 1
ATOM 680 C CA . LEU A 1 94 ? 7.489 -3.003 -6.488 1.00 79.88 94 LEU A CA 1
ATOM 681 C C . LEU A 1 94 ? 6.970 -4.318 -5.886 1.00 79.88 94 LEU A C 1
ATOM 683 O O . LEU A 1 94 ? 5.816 -4.387 -5.461 1.00 79.88 94 LEU A O 1
ATOM 687 N N . GLY A 1 95 ? 7.833 -5.336 -5.783 1.00 79.94 95 GLY A N 1
ATOM 688 C CA . GLY A 1 95 ? 7.497 -6.620 -5.166 1.00 79.94 95 GLY A CA 1
ATOM 689 C C . GLY A 1 95 ? 7.162 -6.500 -3.677 1.00 79.94 95 GLY A C 1
ATOM 690 O O . GLY A 1 95 ? 6.140 -7.025 -3.231 1.00 79.94 95 GLY A O 1
ATOM 691 N N . LEU A 1 96 ? 7.967 -5.757 -2.910 1.00 81.88 96 LEU A N 1
ATOM 692 C CA . LEU A 1 96 ? 7.714 -5.521 -1.485 1.00 81.88 96 LEU A CA 1
ATOM 693 C C . LEU A 1 96 ? 6.421 -4.718 -1.267 1.00 81.88 96 LEU A C 1
ATOM 695 O O . LEU A 1 96 ? 5.646 -5.032 -0.363 1.00 81.88 96 LEU A O 1
ATOM 699 N N . ALA A 1 97 ? 6.152 -3.724 -2.122 1.00 84.25 97 ALA A N 1
ATOM 700 C CA . ALA A 1 97 ? 4.927 -2.929 -2.073 1.00 84.25 97 ALA A CA 1
ATOM 701 C C . ALA A 1 97 ? 3.678 -3.779 -2.364 1.00 84.25 97 ALA A C 1
ATOM 703 O O . ALA A 1 97 ? 2.673 -3.670 -1.655 1.00 84.25 97 ALA A O 1
ATOM 704 N N . ALA A 1 98 ? 3.748 -4.669 -3.358 1.00 84.81 98 ALA A N 1
ATOM 705 C CA . ALA A 1 98 ? 2.670 -5.604 -3.664 1.00 84.81 98 ALA A CA 1
ATOM 706 C C . ALA A 1 98 ? 2.422 -6.581 -2.502 1.00 84.81 98 ALA A C 1
ATOM 708 O O . ALA A 1 98 ? 1.276 -6.763 -2.087 1.00 84.81 98 ALA A O 1
ATOM 709 N N . LEU A 1 99 ? 3.485 -7.148 -1.918 1.00 86.19 99 LEU A N 1
ATOM 710 C CA . LEU A 1 99 ? 3.387 -8.035 -0.755 1.00 86.19 99 LEU A CA 1
ATOM 711 C C . LEU A 1 99 ? 2.739 -7.321 0.441 1.00 86.19 99 LEU A C 1
ATOM 713 O O . LEU A 1 99 ? 1.821 -7.858 1.061 1.00 86.19 99 LEU A O 1
ATOM 717 N N . ALA A 1 100 ? 3.162 -6.088 0.732 1.00 85.94 100 ALA A N 1
ATOM 718 C CA . ALA A 1 100 ? 2.580 -5.276 1.795 1.00 85.94 100 ALA A CA 1
ATOM 719 C C . ALA A 1 100 ? 1.076 -5.032 1.572 1.00 85.94 100 ALA A C 1
ATOM 721 O O . ALA A 1 100 ? 0.292 -5.159 2.514 1.00 85.94 100 ALA A O 1
ATOM 722 N N . CYS A 1 101 ? 0.652 -4.763 0.331 1.00 85.94 101 CYS A N 1
ATOM 723 C CA . CYS A 1 101 ? -0.764 -4.594 -0.022 1.00 85.94 101 CYS A CA 1
ATOM 724 C C . CYS A 1 101 ? -1.584 -5.881 0.171 1.00 85.94 101 CYS A C 1
ATOM 726 O O . CYS A 1 101 ? -2.725 -5.827 0.641 1.00 85.94 101 CYS A O 1
ATOM 728 N N . ILE A 1 102 ? -1.010 -7.043 -0.151 1.00 86.62 102 ILE A N 1
ATOM 729 C CA . ILE A 1 102 ? -1.647 -8.351 0.065 1.00 86.62 102 ILE A CA 1
ATOM 730 C C . ILE A 1 102 ? -1.799 -8.624 1.566 1.00 86.62 102 ILE A C 1
ATOM 732 O O . ILE A 1 102 ? -2.897 -8.948 2.024 1.00 86.62 102 ILE A O 1
ATOM 736 N N . CYS A 1 103 ? -0.735 -8.421 2.348 1.00 87.25 103 CYS A N 1
ATOM 737 C CA . CYS A 1 103 ? -0.767 -8.569 3.803 1.00 87.25 103 CYS A CA 1
ATOM 738 C C . CYS A 1 103 ? -1.803 -7.633 4.444 1.00 87.25 103 CYS A C 1
ATOM 740 O O . CYS A 1 103 ? -2.608 -8.077 5.263 1.00 87.25 103 CYS A O 1
ATOM 742 N N . ALA 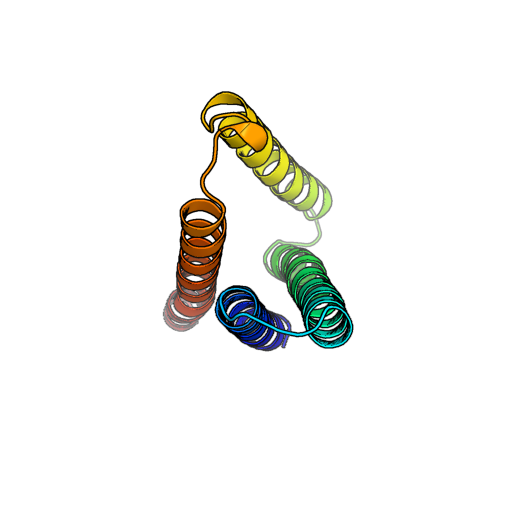A 1 104 ? -1.842 -6.362 4.031 1.00 84.69 104 ALA A N 1
ATOM 743 C CA . ALA A 1 104 ? -2.825 -5.390 4.506 1.00 84.69 104 ALA A CA 1
ATOM 744 C C . ALA A 1 104 ? -4.266 -5.803 4.158 1.00 84.69 104 ALA A C 1
ATOM 746 O O . ALA A 1 104 ? -5.169 -5.713 4.991 1.00 84.69 104 ALA A O 1
ATOM 747 N N . SER A 1 105 ? -4.492 -6.328 2.953 1.00 82.12 105 SER A N 1
ATOM 748 C CA . SER A 1 105 ? -5.802 -6.864 2.563 1.00 82.12 105 SER A CA 1
ATOM 749 C C . SER A 1 105 ? -6.221 -8.041 3.450 1.00 82.12 105 SER A C 1
ATOM 751 O O . SER A 1 105 ? -7.375 -8.110 3.881 1.00 82.12 105 SER A O 1
ATOM 753 N N . GLY A 1 106 ? -5.277 -8.928 3.779 1.00 82.81 106 GLY A N 1
ATOM 754 C CA . GLY A 1 106 ? -5.487 -10.057 4.685 1.00 82.81 106 GLY A CA 1
ATOM 755 C C . GLY A 1 106 ? -5.873 -9.627 6.102 1.00 82.81 106 GLY A C 1
ATOM 756 O O . GLY A 1 106 ? -6.843 -10.145 6.657 1.00 82.81 106 GLY A O 1
ATOM 757 N N . THR A 1 107 ? -5.191 -8.636 6.683 1.00 81.62 107 THR A N 1
ATOM 758 C CA . THR A 1 107 ? -5.513 -8.143 8.037 1.00 81.62 107 THR A CA 1
ATOM 759 C C . THR A 1 107 ? -6.891 -7.479 8.095 1.00 81.62 107 THR A C 1
ATOM 761 O O . THR A 1 107 ? -7.658 -7.720 9.034 1.00 81.62 107 THR A O 1
ATOM 764 N N . ILE A 1 108 ? -7.269 -6.719 7.062 1.00 79.94 108 ILE A N 1
ATOM 765 C CA . ILE A 1 108 ? -8.603 -6.106 6.948 1.00 79.94 108 ILE A CA 1
ATOM 766 C C . ILE A 1 108 ? -9.698 -7.174 6.820 1.00 79.94 108 ILE A C 1
ATOM 768 O O . ILE A 1 108 ? -10.770 -7.039 7.428 1.00 79.94 108 ILE A O 1
ATOM 772 N N . ALA A 1 109 ? -9.445 -8.238 6.052 1.00 79.06 109 ALA A N 1
ATOM 773 C CA . ALA A 1 109 ? -10.368 -9.358 5.905 1.00 79.06 109 ALA A CA 1
ATOM 774 C C . ALA A 1 109 ? -10.559 -10.110 7.235 1.00 79.06 109 ALA A C 1
ATOM 776 O O . ALA A 1 109 ? -11.702 -10.322 7.656 1.00 79.06 109 ALA A O 1
ATOM 777 N N . SER A 1 110 ? -9.471 -10.414 7.949 1.00 74.56 110 SER A N 1
ATOM 778 C CA . SER A 1 110 ? -9.491 -11.089 9.258 1.00 74.56 110 SER A CA 1
ATOM 779 C C . SER A 1 110 ? -10.221 -10.289 10.340 1.00 74.56 110 SER A C 1
ATOM 781 O O . SER A 1 110 ? -10.922 -10.866 11.172 1.00 74.56 110 SER A O 1
ATOM 783 N N . GLY A 1 111 ? -10.180 -8.953 10.286 1.00 61.41 111 GLY A N 1
ATOM 784 C CA . GLY A 1 111 ? -10.956 -8.095 11.189 1.00 61.41 111 GLY A CA 1
ATOM 785 C C . GLY A 1 111 ? -12.481 -8.292 11.102 1.00 61.41 111 GLY A C 1
ATOM 786 O O . GLY A 1 111 ? -13.209 -7.887 12.010 1.00 61.41 111 GLY A O 1
ATOM 787 N N . LYS A 1 112 ? -13.009 -8.916 10.036 1.00 55.69 112 LYS A N 1
ATOM 788 C CA . LYS A 1 112 ? -14.418 -9.353 9.987 1.00 55.69 112 LYS A CA 1
ATOM 789 C C . LYS A 1 112 ? -14.676 -10.615 10.806 1.00 55.69 112 LYS A C 1
ATOM 791 O O . LYS A 1 112 ? -15.765 -10.731 11.357 1.00 55.69 112 LYS A O 1
ATOM 796 N N . TYR A 1 113 ? -13.710 -11.528 10.882 1.00 51.00 113 TYR A N 1
ATOM 797 C CA . TYR A 1 113 ? -13.860 -12.793 11.599 1.00 51.00 113 TYR A CA 1
ATOM 798 C C . TYR A 1 113 ? -14.012 -12.551 13.106 1.00 51.00 113 TYR A C 1
ATOM 800 O O . TYR A 1 113 ? -14.933 -13.069 13.728 1.00 51.00 113 TYR A O 1
ATOM 808 N N . LEU A 1 114 ? -13.200 -11.645 13.660 1.00 51.06 114 LEU A N 1
ATOM 809 C CA . LEU A 1 114 ? -13.263 -11.263 15.075 1.00 51.06 114 LEU A CA 1
ATOM 810 C C . LEU A 1 114 ? -14.579 -10.561 15.446 1.00 51.06 114 LEU A C 1
ATOM 812 O O . LEU A 1 114 ? -15.179 -10.878 16.466 1.00 51.06 114 LEU A O 1
ATOM 816 N N . ARG A 1 115 ? -15.095 -9.670 14.585 1.00 51.75 115 ARG A N 1
ATOM 817 C CA . ARG A 1 115 ? -16.386 -8.996 14.827 1.00 51.75 115 ARG A CA 1
ATOM 818 C C . ARG A 1 115 ? -17.583 -9.948 14.807 1.00 51.75 115 ARG A C 1
ATOM 820 O O . ARG A 1 115 ? -18.586 -9.650 15.437 1.00 51.75 115 ARG A O 1
ATOM 827 N N . LYS A 1 116 ? -17.487 -11.051 14.061 1.00 48.56 116 LYS A N 1
ATOM 828 C CA . LYS A 1 116 ? -18.544 -12.065 13.950 1.00 48.56 116 LYS A CA 1
ATOM 829 C C . LYS A 1 116 ? -18.548 -13.053 15.126 1.00 48.56 116 LYS A C 1
ATOM 831 O O . LYS A 1 116 ? -19.528 -13.754 15.295 1.00 48.56 116 LYS A O 1
ATOM 836 N N . LEU A 1 117 ? -17.458 -13.109 15.898 1.00 48.72 117 LEU A N 1
ATOM 837 C CA . LEU A 1 117 ? -17.325 -13.910 17.123 1.00 48.72 117 LEU A CA 1
ATOM 838 C C . LEU A 1 117 ? -17.735 -13.142 18.392 1.00 48.72 117 LEU A C 1
ATOM 840 O O . LEU A 1 117 ? -17.904 -13.752 19.440 1.00 48.72 117 LEU A O 1
ATOM 844 N N . GLN A 1 118 ? -17.857 -11.813 18.310 1.00 49.75 118 GLN A N 1
ATOM 845 C CA . GLN A 1 118 ? -18.266 -10.938 19.420 1.00 49.75 118 GLN A CA 1
ATOM 846 C C . GLN A 1 118 ? -19.714 -10.421 19.292 1.00 49.75 118 GLN A C 1
ATOM 848 O O . GLN A 1 118 ? -20.133 -9.596 20.102 1.00 49.75 118 GLN A O 1
ATOM 853 N N . SER A 1 119 ? -20.449 -10.866 18.268 1.00 45.31 119 SER A N 1
ATO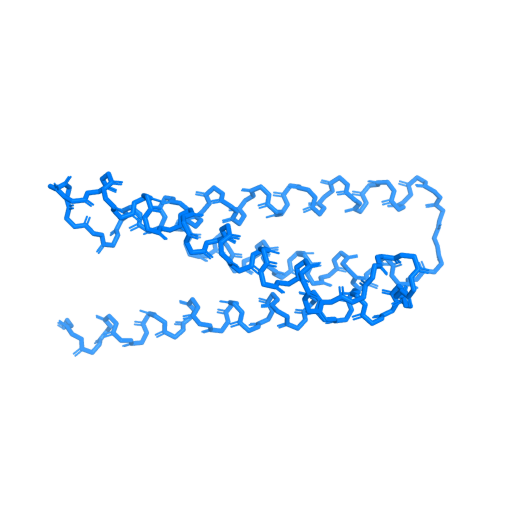M 854 C CA . SER A 1 119 ? -21.883 -10.619 18.048 1.00 45.31 119 SER A CA 1
ATOM 855 C C . SER A 1 119 ? -22.646 -11.925 18.186 1.00 45.31 119 SER A C 1
ATOM 857 O O . SER A 1 119 ? -23.878 -11.809 18.343 1.00 45.31 119 SER A O 1
#

Foldseek 3Di:
DLLVQLLVLLVLLLVLLVVCPDDDDPVVPVVSVVSNVVSVVSNVVSVLVVQLVVDDPVCSVVSSVVVVVVVVVVVVVCVVPPPDPVPDDSVVVSVVSSVVSVVVNVVSVVVVVVVVVVD

Radius of gyration: 16.61 Å; chains: 1; bounding box: 42×27×47 Å

Secondary structure (DSSP, 8-state):
-HHHHHHHHHHHHHHHHHHTTS---HHHHHHHHHHHHHHHHHHHHHHHHHHHTTS-GGGHHHHHHHHHHHHHHHHHHHHHHSPPGGGS-HHHHHHHHHHHHHHHHHHHHHHHHHHHH--

pLDDT: mean 82.13, std 10.99, range [45.31, 95.31]